Protein AF-A0A537MDG4-F1 (afdb_monomer_lite)

pLDDT: mean 89.57, std 8.46, range [41.25, 96.31]

Structure (mmCIF, N/CA/C/O backbone):
data_AF-A0A537MDG4-F1
#
_entry.id   AF-A0A537MDG4-F1
#
loop_
_atom_site.group_PDB
_atom_site.id
_atom_site.type_symbol
_atom_site.label_atom_id
_atom_site.label_alt_id
_atom_site.label_comp_id
_atom_site.label_asym_id
_atom_site.label_entity_id
_atom_site.label_seq_id
_atom_site.pdbx_PDB_ins_code
_atom_site.Cartn_x
_atom_site.Cartn_y
_atom_site.Cartn_z
_atom_site.occupancy
_atom_site.B_iso_or_equiv
_atom_site.auth_seq_id
_atom_site.auth_comp_id
_atom_site.auth_asym_id
_atom_site.auth_atom_id
_atom_site.pdbx_PDB_model_num
ATOM 1 N N . MET A 1 1 ? -14.289 5.688 -11.810 1.00 41.25 1 MET A N 1
ATOM 2 C CA . MET A 1 1 ? -13.758 4.357 -12.184 1.00 41.25 1 MET A CA 1
ATOM 3 C C . MET A 1 1 ? -12.251 4.478 -12.280 1.00 41.25 1 MET A C 1
ATOM 5 O O . MET A 1 1 ? -11.794 5.291 -13.070 1.00 41.25 1 MET A O 1
ATOM 9 N N . ASN A 1 2 ? -11.494 3.739 -11.467 1.00 52.84 2 ASN A N 1
ATOM 10 C CA . ASN A 1 2 ? -10.038 3.696 -11.605 1.00 52.84 2 ASN A CA 1
ATOM 11 C C . ASN A 1 2 ? -9.689 2.860 -12.851 1.00 52.84 2 ASN A C 1
ATOM 13 O O . ASN A 1 2 ? -10.137 1.717 -12.927 1.00 52.84 2 ASN A O 1
ATOM 17 N N . PRO A 1 3 ? -8.933 3.390 -13.829 1.00 59.31 3 PRO A N 1
ATOM 18 C CA . PRO A 1 3 ? -8.614 2.673 -15.066 1.00 59.31 3 PRO A CA 1
ATOM 19 C C . PRO A 1 3 ? -7.513 1.608 -14.897 1.00 59.31 3 PRO A C 1
ATOM 21 O O . PRO A 1 3 ? -7.143 0.957 -15.871 1.00 59.31 3 PRO A O 1
ATOM 24 N N . PHE A 1 4 ? -6.997 1.410 -13.680 1.00 67.81 4 PHE A N 1
ATOM 25 C CA . PHE A 1 4 ? -5.915 0.467 -13.378 1.00 67.81 4 PHE A CA 1
ATOM 26 C C . PHE A 1 4 ? -6.468 -0.826 -12.789 1.00 67.81 4 PHE A C 1
ATOM 28 O O . PHE A 1 4 ? -7.478 -0.818 -12.079 1.00 67.81 4 PHE A O 1
ATOM 35 N N . ARG A 1 5 ? -5.817 -1.948 -13.101 1.00 76.19 5 ARG A N 1
ATOM 36 C CA . ARG A 1 5 ? -6.295 -3.277 -12.692 1.00 76.19 5 ARG A CA 1
ATOM 37 C C . ARG A 1 5 ? -5.523 -3.841 -11.497 1.00 76.19 5 ARG A C 1
ATOM 39 O O . ARG A 1 5 ? -6.101 -4.598 -10.709 1.00 76.19 5 ARG A O 1
ATOM 46 N N . ASP A 1 6 ? -4.257 -3.464 -11.343 1.00 86.00 6 ASP A N 1
ATOM 47 C CA . ASP A 1 6 ? -3.342 -4.025 -10.350 1.00 86.00 6 ASP A CA 1
ATOM 48 C C . ASP A 1 6 ? -2.276 -3.026 -9.854 1.00 86.00 6 ASP A C 1
ATOM 50 O O . ASP A 1 6 ? -2.142 -1.905 -10.353 1.00 86.00 6 ASP A O 1
ATOM 54 N N . LEU A 1 7 ? -1.532 -3.430 -8.816 1.00 88.38 7 LEU A N 1
ATOM 55 C CA . LEU A 1 7 ? -0.461 -2.624 -8.224 1.00 88.38 7 LEU A CA 1
ATOM 56 C C . LEU A 1 7 ? 0.683 -2.334 -9.191 1.00 88.38 7 LEU A C 1
ATOM 58 O O . LEU A 1 7 ? 1.347 -1.318 -9.016 1.00 88.38 7 LEU A O 1
ATOM 62 N N . TYR A 1 8 ? 0.937 -3.196 -10.176 1.00 87.56 8 TYR A N 1
ATOM 63 C CA . TYR A 1 8 ? 2.010 -2.957 -11.136 1.00 87.56 8 TYR A CA 1
ATOM 64 C C . TYR A 1 8 ? 1.672 -1.755 -12.023 1.00 87.56 8 TYR A C 1
ATOM 66 O O . TYR A 1 8 ? 2.490 -0.846 -12.168 1.00 87.56 8 TYR A O 1
ATOM 74 N N . ASP A 1 9 ? 0.443 -1.694 -12.543 1.00 87.62 9 ASP A N 1
ATOM 75 C CA . ASP A 1 9 ? -0.046 -0.528 -13.284 1.00 87.62 9 ASP A CA 1
ATOM 76 C C . ASP A 1 9 ? 0.039 0.751 -12.441 1.00 87.62 9 ASP A C 1
ATOM 78 O O . ASP A 1 9 ? 0.450 1.801 -12.944 1.00 87.62 9 ASP A O 1
ATOM 82 N N . ALA A 1 10 ? -0.316 0.661 -11.154 1.00 87.25 10 ALA A N 1
ATOM 83 C CA . ALA A 1 10 ? -0.188 1.780 -10.228 1.00 87.25 10 ALA A CA 1
ATOM 84 C C . ALA A 1 10 ? 1.278 2.197 -10.038 1.00 87.25 10 ALA A C 1
ATOM 86 O O . ALA A 1 10 ? 1.575 3.381 -10.120 1.00 87.25 10 ALA A O 1
ATOM 87 N N . ALA A 1 11 ? 2.195 1.245 -9.855 1.00 88.44 11 ALA A N 1
ATOM 88 C CA . ALA A 1 11 ? 3.623 1.489 -9.656 1.00 88.44 11 ALA A CA 1
ATOM 89 C C . ALA A 1 11 ? 4.314 2.128 -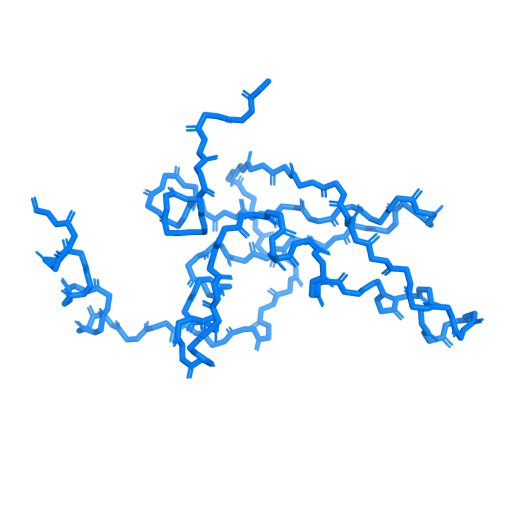10.871 1.00 88.44 11 ALA A C 1
ATOM 91 O O . ALA A 1 11 ? 5.290 2.857 -10.716 1.00 88.44 11 ALA A O 1
ATOM 92 N N . ILE A 1 12 ? 3.826 1.858 -12.085 1.00 88.19 12 ILE A N 1
ATOM 93 C CA . ILE A 1 12 ? 4.357 2.459 -13.315 1.00 88.19 12 ILE A CA 1
ATOM 94 C C . ILE A 1 12 ? 3.845 3.889 -13.518 1.00 88.19 12 ILE A C 1
ATOM 96 O O . ILE A 1 12 ? 4.553 4.709 -14.101 1.00 88.19 12 ILE A O 1
ATOM 100 N N . ARG A 1 13 ? 2.611 4.181 -13.092 1.00 82.25 13 ARG A N 1
ATOM 101 C CA . ARG A 1 13 ? 1.907 5.428 -13.436 1.00 82.25 13 ARG A CA 1
ATOM 102 C C . ARG A 1 13 ? 1.815 6.438 -12.294 1.00 82.25 13 ARG A C 1
ATOM 104 O O . ARG A 1 13 ? 1.602 7.613 -12.571 1.00 82.25 13 ARG A O 1
ATOM 111 N N . TYR A 1 14 ? 1.958 5.995 -11.049 1.00 77.50 14 TYR A N 1
ATOM 112 C CA . TYR A 1 14 ? 1.819 6.812 -9.846 1.00 77.50 14 TYR A CA 1
ATOM 113 C C . TYR A 1 14 ? 2.953 6.537 -8.866 1.00 77.50 14 TYR A C 1
ATOM 115 O O . TYR A 1 14 ? 3.434 5.410 -8.745 1.00 77.50 14 TYR A O 1
ATOM 123 N N . GLY A 1 15 ? 3.336 7.567 -8.112 1.00 83.12 15 GLY A N 1
ATOM 124 C CA . GLY A 1 15 ? 4.300 7.420 -7.026 1.00 83.12 15 GLY A CA 1
ATOM 125 C C . GLY A 1 15 ? 3.712 6.688 -5.816 1.00 83.12 15 GLY A C 1
ATOM 126 O O . GLY A 1 15 ? 4.396 5.872 -5.187 1.00 83.12 15 GLY A O 1
ATOM 127 N N . ALA A 1 16 ? 2.432 6.932 -5.505 1.00 91.69 16 ALA A N 1
ATOM 128 C CA . ALA A 1 16 ? 1.841 6.502 -4.245 1.00 91.69 16 ALA A CA 1
ATOM 129 C C . ALA A 1 16 ? 0.361 6.094 -4.321 1.00 91.69 16 ALA A C 1
ATOM 131 O O . ALA A 1 16 ? -0.395 6.457 -5.226 1.00 91.69 16 ALA A O 1
ATOM 132 N N . ILE A 1 17 ? -0.043 5.332 -3.305 1.00 92.81 17 ILE A N 1
ATOM 133 C CA . ILE A 1 17 ? -1.411 4.884 -3.054 1.00 92.81 17 ILE A CA 1
ATOM 134 C C . ILE A 1 17 ? -1.803 5.368 -1.664 1.00 92.81 17 ILE A C 1
ATOM 136 O O . ILE A 1 17 ? -1.108 5.097 -0.684 1.00 92.81 17 ILE A O 1
ATOM 140 N N . ARG A 1 18 ? -2.937 6.055 -1.566 1.00 94.69 18 ARG A N 1
ATOM 141 C CA . ARG A 1 18 ? -3.556 6.412 -0.293 1.00 94.69 18 ARG A CA 1
ATOM 142 C C . ARG A 1 18 ? -4.610 5.371 0.055 1.00 94.69 18 ARG A C 1
ATOM 144 O O . ARG A 1 18 ? -5.535 5.128 -0.718 1.00 94.69 18 ARG A O 1
ATOM 151 N N . LEU A 1 19 ? -4.460 4.770 1.228 1.00 94.31 19 LEU A N 1
ATOM 152 C CA . LEU A 1 19 ? -5.405 3.839 1.824 1.00 94.31 19 LEU A CA 1
ATOM 153 C C . LEU A 1 19 ? -6.193 4.568 2.907 1.00 94.31 19 LEU A C 1
ATOM 155 O O . LEU A 1 19 ? -5.603 5.009 3.891 1.00 94.31 19 LEU A O 1
ATOM 159 N N . THR A 1 20 ? -7.511 4.653 2.755 1.00 96.31 20 THR A N 1
ATOM 160 C CA . THR A 1 20 ? -8.395 5.245 3.766 1.00 96.31 20 THR A CA 1
ATOM 161 C C . THR A 1 20 ? -9.263 4.166 4.397 1.00 96.31 20 THR A C 1
ATOM 163 O O . THR A 1 20 ? -9.988 3.448 3.712 1.00 96.31 20 THR A O 1
ATOM 166 N N . CYS A 1 21 ? -9.221 4.039 5.721 1.00 96.12 21 CYS A N 1
ATOM 167 C CA . CYS A 1 21 ? -10.065 3.091 6.439 1.00 96.12 21 CYS A CA 1
ATOM 168 C C . CYS A 1 21 ? -11.551 3.445 6.274 1.00 96.12 21 CYS A C 1
ATOM 170 O O . CYS A 1 21 ? -11.971 4.560 6.586 1.00 96.12 21 CYS A O 1
ATOM 172 N N . CYS A 1 22 ? -12.373 2.473 5.876 1.00 94.56 22 CYS A N 1
ATOM 173 C CA . CYS A 1 22 ? -13.817 2.653 5.716 1.00 94.56 22 CYS A CA 1
ATOM 174 C C . CYS A 1 22 ? -14.565 2.875 7.047 1.00 94.56 22 CYS A C 1
ATOM 176 O O . CYS A 1 22 ? -15.709 3.323 7.034 1.00 94.56 22 CYS A O 1
ATOM 178 N N . ARG A 1 23 ? -13.929 2.592 8.197 1.00 94.12 23 ARG A N 1
ATOM 179 C CA . ARG A 1 23 ? -14.531 2.738 9.533 1.00 94.12 23 ARG A CA 1
ATOM 180 C C . ARG A 1 23 ? -14.055 3.981 10.279 1.00 94.12 23 ARG A C 1
ATOM 182 O O . ARG A 1 23 ? -14.866 4.838 10.599 1.00 94.12 23 ARG A O 1
ATOM 189 N N . CYS A 1 24 ? -12.756 4.079 10.567 1.00 94.81 24 CYS A N 1
ATOM 190 C CA . CYS A 1 24 ? -12.196 5.185 11.355 1.00 94.81 24 CYS A CA 1
ATOM 191 C C . CYS A 1 24 ? -11.668 6.348 10.504 1.00 94.81 24 CYS A C 1
ATOM 193 O O . CYS A 1 24 ? -11.165 7.315 11.063 1.00 94.81 24 CYS A O 1
ATOM 195 N N . ARG A 1 25 ? -11.731 6.246 9.166 1.00 95.31 25 ARG A N 1
ATOM 196 C CA . ARG A 1 25 ? -11.207 7.240 8.209 1.00 95.31 25 ARG A CA 1
ATOM 197 C C . ARG A 1 25 ? -9.711 7.546 8.336 1.00 95.31 25 ARG A C 1
ATOM 199 O O . ARG A 1 25 ? -9.231 8.439 7.648 1.00 95.31 25 ARG A O 1
ATOM 206 N N . HIS A 1 26 ? -8.963 6.780 9.134 1.00 94.75 26 HIS A N 1
ATOM 207 C CA . HIS A 1 26 ? -7.506 6.858 9.174 1.00 94.75 26 HIS A CA 1
ATOM 208 C C . HIS A 1 26 ? -6.921 6.636 7.778 1.00 94.75 26 HIS A C 1
ATOM 210 O O . HIS A 1 26 ? -7.353 5.725 7.063 1.00 94.75 26 HIS A O 1
ATOM 216 N N . GLN A 1 27 ? -5.939 7.459 7.422 1.00 94.94 27 GLN A N 1
ATOM 217 C CA . GLN A 1 27 ? -5.294 7.446 6.118 1.00 94.94 27 GLN A CA 1
ATOM 218 C C . GLN A 1 27 ? -3.834 7.034 6.249 1.00 94.94 27 GLN A C 1
ATOM 220 O O . GLN A 1 27 ? -3.138 7.446 7.173 1.00 94.94 27 GLN A O 1
ATOM 225 N N . THR A 1 28 ? -3.364 6.250 5.288 1.00 94.31 28 THR A N 1
ATOM 226 C CA . THR A 1 28 ? -1.950 5.907 5.150 1.00 94.31 28 THR A CA 1
ATOM 227 C C . THR A 1 28 ? -1.568 5.990 3.682 1.00 94.31 28 THR A C 1
ATOM 229 O O . THR A 1 28 ? -2.255 5.429 2.830 1.00 94.31 28 THR A O 1
ATOM 232 N N . ILE A 1 29 ? -0.477 6.686 3.384 1.00 94.81 29 ILE A N 1
ATOM 233 C CA . ILE A 1 29 ? 0.081 6.803 2.039 1.00 94.81 29 ILE A CA 1
ATOM 234 C C . ILE A 1 29 ? 1.289 5.876 1.941 1.00 94.81 29 ILE A C 1
ATOM 236 O O . ILE A 1 29 ? 2.208 5.950 2.756 1.00 94.81 29 ILE A O 1
ATOM 240 N N . VAL A 1 30 ? 1.279 5.002 0.941 1.00 94.06 30 VAL A N 1
ATOM 241 C CA . VAL A 1 30 ? 2.328 4.010 0.687 1.00 94.06 30 VAL A CA 1
ATOM 242 C C . VAL A 1 30 ? 2.859 4.168 -0.730 1.00 94.06 30 VAL A C 1
ATOM 244 O O . VAL A 1 30 ? 2.103 4.479 -1.650 1.00 94.06 30 VAL A O 1
ATOM 247 N N . SER A 1 31 ?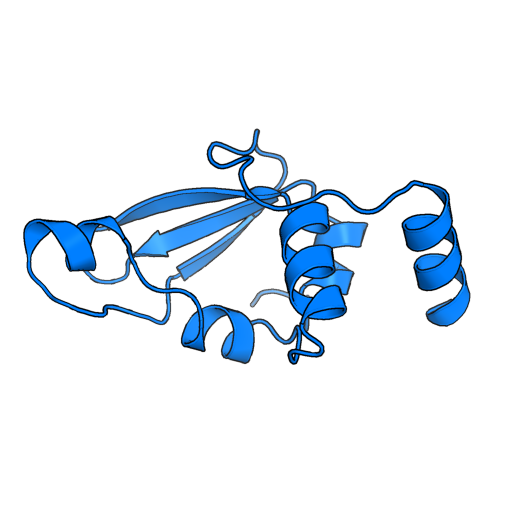 4.154 3.923 -0.927 1.00 93.69 31 SER A N 1
ATOM 248 C CA . SER A 1 31 ? 4.724 3.865 -2.277 1.00 93.69 31 SER A CA 1
ATOM 249 C C . SER A 1 31 ? 4.082 2.726 -3.069 1.00 93.69 31 SER A C 1
ATOM 251 O O . SER A 1 31 ? 4.037 1.582 -2.605 1.00 93.69 31 SER A O 1
ATOM 253 N N . ALA A 1 32 ? 3.619 3.026 -4.285 1.00 93.06 32 ALA A N 1
ATOM 254 C CA . ALA A 1 32 ? 3.026 2.026 -5.167 1.00 93.06 32 ALA A CA 1
ATOM 255 C C . ALA A 1 32 ? 4.054 0.949 -5.559 1.00 93.06 32 ALA A C 1
ATOM 257 O O . ALA A 1 32 ? 3.751 -0.245 -5.532 1.00 93.06 32 ALA A O 1
ATOM 258 N N . VAL A 1 33 ? 5.293 1.369 -5.843 1.00 92.81 33 VAL A N 1
ATOM 259 C CA . VAL A 1 33 ? 6.414 0.486 -6.201 1.00 92.81 33 VAL A CA 1
ATOM 260 C C . VAL A 1 33 ? 6.791 -0.429 -5.035 1.00 92.81 33 VAL A C 1
ATOM 262 O O . VAL A 1 33 ? 6.924 -1.640 -5.226 1.00 92.81 33 VAL A O 1
ATOM 265 N N . ALA A 1 34 ? 6.919 0.121 -3.822 1.00 93.62 34 ALA A N 1
ATOM 266 C CA . ALA A 1 34 ? 7.256 -0.669 -2.636 1.00 93.62 34 ALA A CA 1
ATOM 267 C C . ALA A 1 34 ? 6.161 -1.698 -2.313 1.00 93.62 34 ALA A C 1
ATOM 269 O O . ALA A 1 34 ? 6.445 -2.865 -2.030 1.00 93.62 34 ALA A O 1
ATOM 270 N N . LEU A 1 35 ? 4.891 -1.281 -2.392 1.00 93.62 35 LEU A N 1
ATOM 271 C CA . LEU A 1 35 ? 3.761 -2.163 -2.119 1.00 93.62 35 LEU A CA 1
ATOM 272 C C . LEU A 1 35 ? 3.661 -3.284 -3.160 1.00 93.62 35 LEU A C 1
ATOM 274 O O . LEU A 1 35 ? 3.490 -4.446 -2.787 1.00 93.62 35 LEU A O 1
ATOM 278 N N . TRP A 1 36 ? 3.810 -2.962 -4.448 1.00 93.56 36 TRP A N 1
ATOM 279 C CA . TRP A 1 36 ? 3.877 -3.967 -5.509 1.00 93.56 36 TRP A CA 1
ATOM 280 C C . TRP A 1 36 ? 4.995 -4.980 -5.239 1.00 93.56 36 TRP A C 1
ATOM 282 O O . TRP A 1 36 ? 4.746 -6.186 -5.248 1.00 93.56 36 TRP A O 1
ATOM 292 N N . TYR A 1 37 ? 6.207 -4.509 -4.935 1.00 94.06 37 TYR A N 1
ATOM 293 C CA . TYR A 1 37 ? 7.350 -5.391 -4.710 1.00 94.06 37 TYR A CA 1
ATOM 294 C C . TYR A 1 37 ? 7.140 -6.312 -3.508 1.00 94.06 37 TYR A C 1
ATOM 296 O O . TYR A 1 37 ? 7.454 -7.502 -3.573 1.00 94.06 37 TYR A O 1
ATOM 304 N N . TYR A 1 38 ? 6.539 -5.801 -2.432 1.00 94.31 38 TYR A N 1
ATOM 305 C CA . TYR A 1 38 ? 6.162 -6.616 -1.283 1.00 94.31 38 TYR A CA 1
ATOM 306 C C . TYR A 1 38 ? 5.200 -7.751 -1.671 1.00 94.31 38 TYR A C 1
ATOM 308 O O . TYR A 1 38 ? 5.431 -8.906 -1.306 1.00 94.31 38 TYR A O 1
ATOM 316 N N . TYR A 1 39 ? 4.159 -7.455 -2.455 1.00 93.88 39 TYR A N 1
ATOM 317 C CA . TYR A 1 39 ? 3.217 -8.469 -2.945 1.00 93.88 39 TYR A CA 1
ATOM 318 C C . TYR A 1 39 ? 3.897 -9.477 -3.873 1.00 93.88 39 TYR A C 1
ATOM 320 O O . TYR A 1 39 ? 3.697 -10.684 -3.719 1.00 93.88 39 TYR A O 1
ATOM 328 N N . HIS A 1 40 ? 4.754 -8.993 -4.771 1.00 92.00 40 HIS A N 1
ATOM 329 C CA . HIS A 1 40 ? 5.524 -9.817 -5.693 1.00 92.00 40 HIS A CA 1
ATOM 330 C C . HIS A 1 40 ? 6.442 -10.798 -4.947 1.00 92.00 40 HIS A C 1
ATOM 332 O O . HIS A 1 40 ? 6.387 -12.001 -5.193 1.00 92.00 40 HIS A O 1
ATOM 338 N N . LYS A 1 41 ? 7.218 -10.328 -3.958 1.00 93.06 41 LYS A N 1
ATOM 339 C CA . LYS A 1 41 ? 8.087 -11.189 -3.131 1.00 93.06 41 LYS A CA 1
ATOM 340 C C . LYS A 1 41 ? 7.302 -12.223 -2.320 1.00 93.06 41 LYS A C 1
ATOM 342 O O . LYS A 1 41 ? 7.835 -13.288 -2.019 1.00 93.06 41 LYS A O 1
ATOM 347 N N . LYS A 1 42 ? 6.053 -11.927 -1.954 1.00 92.38 42 LYS A N 1
ATOM 348 C CA . LYS A 1 42 ? 5.158 -12.867 -1.263 1.00 92.38 42 LYS A CA 1
ATOM 349 C C . LYS A 1 42 ? 4.401 -13.811 -2.206 1.00 92.38 42 LYS A C 1
ATOM 351 O O . LYS A 1 42 ? 3.705 -14.695 -1.711 1.00 92.38 42 LYS A O 1
ATOM 356 N N . GLY A 1 43 ? 4.511 -13.636 -3.526 1.00 91.69 43 GLY A N 1
ATOM 357 C CA . GLY A 1 43 ? 3.743 -14.402 -4.511 1.00 91.69 43 GLY A CA 1
ATOM 358 C C . GLY A 1 43 ? 2.233 -14.157 -4.419 1.00 91.69 43 GLY A C 1
ATOM 359 O O . GLY A 1 43 ? 1.438 -15.039 -4.736 1.00 91.69 43 GLY A O 1
ATOM 360 N N . TRP A 1 44 ? 1.816 -12.995 -3.913 1.00 93.56 44 TRP A N 1
ATOM 361 C CA . TRP A 1 44 ? 0.403 -12.652 -3.772 1.00 93.56 44 TRP A CA 1
ATOM 362 C C . TRP A 1 44 ? -0.143 -12.020 -5.049 1.00 93.56 44 TRP A C 1
ATOM 364 O O . TRP A 1 44 ? 0.571 -11.328 -5.768 1.00 93.56 44 TRP A O 1
ATOM 374 N N . ALA A 1 45 ? -1.441 -12.213 -5.294 1.00 91.19 45 ALA A N 1
ATOM 375 C CA . ALA A 1 45 ? -2.136 -11.507 -6.361 1.00 91.19 45 ALA A CA 1
ATOM 376 C C . ALA A 1 45 ? -2.138 -9.995 -6.081 1.00 91.19 45 ALA A C 1
ATOM 378 O O . ALA A 1 45 ? -2.554 -9.554 -5.009 1.00 91.19 45 ALA A O 1
ATOM 379 N N . ASP A 1 46 ? -1.706 -9.216 -7.065 1.00 90.31 46 ASP A N 1
ATOM 380 C CA . ASP A 1 46 ? -1.520 -7.762 -7.012 1.00 90.31 46 ASP A CA 1
ATOM 381 C C . ASP A 1 46 ? -2.747 -6.972 -7.506 1.00 90.31 46 ASP A C 1
ATOM 383 O O . ASP A 1 46 ? -2.719 -5.744 -7.571 1.00 90.31 46 ASP A O 1
ATOM 387 N N . ARG A 1 47 ? -3.861 -7.653 -7.809 1.00 91.44 47 ARG A N 1
ATOM 388 C CA . ARG A 1 47 ? -5.142 -7.010 -8.147 1.00 91.44 47 ARG A CA 1
ATOM 389 C C . ARG A 1 47 ? -5.641 -6.178 -6.971 1.00 91.44 47 ARG A C 1
ATOM 391 O O . ARG A 1 47 ? -5.703 -6.684 -5.851 1.00 91.44 47 ARG A O 1
ATOM 398 N N . PHE A 1 48 ? -6.124 -4.959 -7.214 1.00 90.12 48 PHE A N 1
ATOM 399 C CA . PHE A 1 48 ? -6.512 -4.050 -6.124 1.00 90.12 48 PHE A CA 1
ATOM 400 C C . PHE A 1 48 ? -7.522 -4.633 -5.147 1.00 90.12 48 PHE A C 1
ATOM 402 O O . PHE A 1 48 ? -7.381 -4.448 -3.945 1.00 90.12 48 PHE A O 1
ATOM 409 N N . ARG A 1 49 ? -8.508 -5.391 -5.627 1.00 90.00 49 ARG A N 1
ATOM 410 C CA . ARG A 1 49 ? -9.476 -6.032 -4.733 1.00 90.00 49 ARG A CA 1
ATOM 411 C C . ARG A 1 49 ? -8.801 -6.991 -3.750 1.00 90.00 49 ARG A C 1
ATOM 413 O O . ARG A 1 49 ? -9.174 -7.029 -2.585 1.00 90.00 49 ARG A O 1
ATOM 420 N N . GLU A 1 50 ? -7.795 -7.738 -4.195 1.00 91.88 50 GLU A N 1
ATOM 421 C CA . GLU A 1 50 ? -7.039 -8.649 -3.331 1.00 91.88 50 GLU A CA 1
ATOM 422 C C . GLU A 1 50 ? -6.114 -7.890 -2.376 1.00 91.88 50 GLU A C 1
ATOM 424 O O . GLU A 1 50 ? -6.012 -8.257 -1.204 1.00 91.88 50 GLU A O 1
ATOM 429 N N . VAL A 1 51 ? -5.540 -6.772 -2.826 1.00 92.31 51 VAL A N 1
ATOM 430 C CA . VAL A 1 51 ? -4.797 -5.845 -1.959 1.00 92.31 51 VAL A CA 1
ATOM 431 C C . VAL A 1 51 ? -5.696 -5.313 -0.845 1.00 92.31 51 VAL A C 1
ATOM 433 O O . VAL A 1 51 ? -5.377 -5.442 0.331 1.00 92.31 51 VAL A O 1
ATOM 436 N N . GLN A 1 52 ? -6.874 -4.801 -1.198 1.00 92.81 52 GLN A N 1
ATOM 437 C CA . GLN A 1 52 ? -7.897 -4.307 -0.273 1.00 92.81 52 GLN A CA 1
ATOM 438 C C . GLN A 1 52 ? -8.301 -5.350 0.777 1.00 92.81 52 GLN A C 1
ATOM 440 O O . GLN A 1 52 ? -8.463 -5.021 1.952 1.00 92.81 52 GLN A O 1
ATOM 445 N N . ARG A 1 53 ? -8.458 -6.614 0.367 1.00 92.75 53 ARG A N 1
ATOM 446 C CA . ARG A 1 53 ? -8.816 -7.720 1.271 1.00 92.75 53 ARG A CA 1
ATOM 447 C C . ARG A 1 53 ? -7.703 -8.063 2.254 1.00 92.75 53 ARG A C 1
ATOM 449 O O . ARG A 1 53 ? -7.990 -8.558 3.343 1.00 92.75 53 ARG A O 1
ATOM 456 N N . ARG A 1 54 ? -6.449 -7.832 1.874 1.00 93.38 54 ARG A N 1
ATOM 457 C CA . ARG A 1 54 ? -5.273 -8.097 2.710 1.00 93.38 54 ARG A CA 1
ATOM 458 C C . ARG A 1 54 ? -4.892 -6.902 3.581 1.00 93.38 54 ARG A C 1
ATOM 460 O O . ARG A 1 54 ? -4.344 -7.112 4.659 1.00 93.38 54 ARG A O 1
ATOM 467 N N . SER A 1 55 ? -5.226 -5.684 3.166 1.00 92.38 55 SER A N 1
ATOM 468 C CA . SER A 1 55 ? -4.990 -4.467 3.941 1.00 92.38 55 SER A CA 1
ATOM 469 C C . SER A 1 55 ? -5.908 -4.398 5.159 1.00 92.38 55 SER A C 1
ATOM 471 O O . SER A 1 55 ? -7.132 -4.384 5.029 1.00 92.38 55 SER A O 1
ATOM 473 N N . ILE A 1 56 ? -5.304 -4.337 6.346 1.00 94.19 56 ILE A N 1
ATOM 474 C CA . ILE A 1 56 ? -5.992 -4.186 7.632 1.00 94.19 56 ILE A CA 1
ATOM 475 C C . ILE A 1 56 ? -5.678 -2.798 8.190 1.00 94.19 56 ILE A C 1
ATOM 477 O O . ILE A 1 56 ? -4.532 -2.353 8.150 1.00 94.19 56 ILE A O 1
ATOM 481 N N . CYS A 1 57 ? -6.685 -2.119 8.738 1.00 95.12 57 CYS A N 1
ATOM 482 C CA . CYS A 1 57 ? -6.461 -0.877 9.464 1.00 95.12 57 CYS A CA 1
ATOM 483 C C . CYS A 1 57 ? -5.774 -1.163 10.807 1.00 95.12 57 CYS A C 1
ATOM 485 O O . CYS A 1 57 ? -6.387 -1.718 11.720 1.00 95.12 57 CYS A O 1
ATOM 487 N N . MET A 1 58 ? -4.513 -0.749 10.933 1.00 92.94 58 MET A N 1
ATOM 488 C CA . MET A 1 58 ? -3.736 -0.948 12.159 1.00 92.94 58 MET A CA 1
ATOM 489 C C . MET A 1 58 ? -4.311 -0.161 13.341 1.00 92.94 58 MET A C 1
ATOM 491 O O . MET A 1 58 ? -4.323 -0.682 14.447 1.00 92.94 58 MET A O 1
ATOM 495 N N . VAL A 1 59 ? -4.856 1.041 13.114 1.00 94.19 59 VAL A N 1
ATOM 496 C CA . VAL A 1 59 ? -5.495 1.849 14.171 1.00 94.19 59 VAL A CA 1
ATOM 497 C C . VAL A 1 59 ? -6.711 1.124 14.754 1.00 94.19 59 VAL A C 1
ATOM 499 O O . VAL A 1 59 ? -6.774 0.908 15.959 1.00 94.19 59 VAL A O 1
ATOM 502 N N . CYS A 1 60 ? -7.641 0.651 13.912 1.00 95.44 60 CYS A N 1
ATOM 503 C CA . CYS A 1 60 ? -8.789 -0.137 14.382 1.00 95.44 60 CYS A CA 1
ATOM 504 C C . CYS A 1 60 ? -8.359 -1.420 15.098 1.00 95.44 60 CYS A C 1
ATOM 506 O O . CYS A 1 60 ? -8.983 -1.814 16.083 1.00 95.44 60 CYS A O 1
ATOM 508 N N . TRP A 1 61 ? -7.297 -2.068 14.619 1.00 95.75 61 TRP A N 1
ATOM 509 C CA . TRP A 1 61 ? -6.829 -3.298 15.236 1.00 95.75 61 TRP A CA 1
ATOM 510 C C . TRP A 1 61 ? -6.205 -3.049 16.614 1.00 95.75 61 TRP A C 1
ATOM 512 O O . TRP A 1 61 ? -6.573 -3.740 17.560 1.00 95.75 61 TRP A O 1
ATOM 522 N N . TYR A 1 62 ? -5.322 -2.059 16.751 1.00 94.81 62 TYR A N 1
ATOM 523 C CA . TYR A 1 62 ? -4.653 -1.767 18.021 1.00 94.81 62 TYR A CA 1
ATOM 524 C C . TYR A 1 62 ? -5.571 -1.104 19.052 1.00 94.81 62 TYR A C 1
ATOM 526 O O . TYR A 1 62 ? -5.514 -1.470 20.220 1.00 94.81 62 TYR A O 1
ATOM 534 N N . GLU A 1 63 ? -6.426 -0.163 18.645 1.00 95.06 63 GLU A N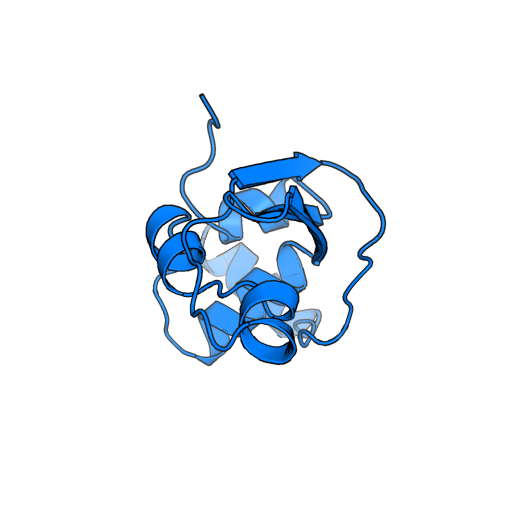 1
ATOM 535 C CA . GLU A 1 63 ? -7.271 0.586 19.588 1.00 95.06 63 GLU A CA 1
ATOM 536 C C . GLU A 1 63 ? -8.572 -0.139 19.946 1.00 95.06 63 GLU A C 1
ATOM 538 O O . GLU A 1 63 ? -9.115 0.068 21.028 1.00 95.06 63 GLU A O 1
ATOM 543 N N . ARG A 1 64 ? -9.114 -0.955 19.031 1.00 93.12 64 ARG A N 1
ATOM 5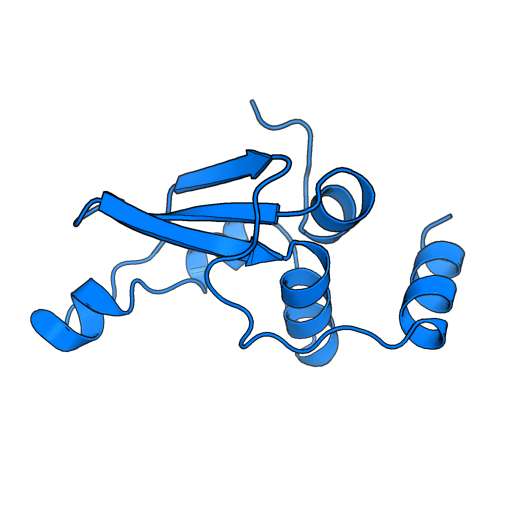44 C CA . ARG A 1 64 ? -10.460 -1.548 19.168 1.00 93.12 64 ARG A CA 1
ATOM 545 C C . ARG A 1 64 ? -10.479 -3.070 19.046 1.00 93.12 64 ARG A C 1
ATOM 547 O O . ARG A 1 64 ? -11.524 -3.676 19.243 1.00 93.12 64 ARG A O 1
ATOM 554 N N . GLY A 1 65 ? -9.359 -3.702 18.685 1.00 93.88 65 GLY A N 1
ATOM 555 C CA . GLY A 1 65 ? -9.307 -5.142 18.413 1.00 93.88 65 GLY A CA 1
ATOM 556 C C . GLY A 1 65 ? -9.989 -5.558 17.102 1.00 93.88 65 GLY A C 1
ATOM 557 O O . GLY A 1 65 ? -10.121 -6.750 16.827 1.00 93.88 65 GLY A O 1
ATOM 558 N N . GLU A 1 66 ? -10.404 -4.606 16.261 1.00 93.25 66 GLU A N 1
ATOM 559 C CA . GLU A 1 66 ? -11.195 -4.872 15.058 1.00 93.25 66 GLU A CA 1
ATOM 560 C C . GLU A 1 66 ? -10.319 -4.971 13.803 1.00 93.25 66 GLU A C 1
ATOM 562 O O . GLU A 1 66 ? -9.597 -4.043 13.436 1.00 93.25 66 GLU A O 1
ATOM 567 N N . ARG A 1 67 ? -10.438 -6.080 13.064 1.00 94.00 67 ARG A N 1
ATOM 568 C CA . ARG A 1 67 ? -9.741 -6.278 11.781 1.00 94.00 67 ARG A CA 1
ATOM 569 C C . ARG A 1 67 ? -10.531 -5.688 10.612 1.00 94.00 67 ARG A C 1
ATOM 571 O O . ARG A 1 67 ? -11.018 -6.420 9.749 1.00 94.00 67 ARG A O 1
ATOM 578 N N . VAL A 1 68 ? -10.645 -4.363 10.581 1.00 94.44 68 VAL A N 1
ATOM 579 C CA . VAL A 1 68 ? -11.290 -3.643 9.473 1.00 94.44 68 VAL A CA 1
ATOM 580 C C . VAL A 1 68 ? -10.426 -3.747 8.214 1.00 94.44 68 VAL A C 1
ATOM 582 O O . VAL A 1 68 ? -9.228 -3.466 8.251 1.00 94.44 68 VAL A O 1
ATOM 585 N N . ARG A 1 69 ? -11.042 -4.160 7.104 1.00 94.62 69 ARG A N 1
ATOM 586 C CA . ARG A 1 69 ? -10.417 -4.380 5.788 1.00 94.62 69 ARG A CA 1
ATOM 587 C C . ARG A 1 69 ? -11.130 -3.570 4.712 1.00 94.62 69 ARG A C 1
ATOM 589 O O . ARG A 1 69 ? -12.088 -2.865 5.012 1.00 94.62 69 ARG A O 1
ATOM 596 N N . MET A 1 70 ? -10.703 -3.736 3.459 1.00 93.81 70 MET A N 1
ATOM 597 C CA . MET A 1 70 ? -11.287 -3.068 2.294 1.00 93.81 70 MET A CA 1
ATOM 598 C C . MET A 1 70 ? -11.205 -1.535 2.412 1.00 93.81 70 MET A C 1
ATOM 600 O O . MET A 1 70 ? -12.240 -0.872 2.366 1.00 93.81 70 MET A O 1
ATOM 604 N N . PRO A 1 71 ? -10.002 -0.959 2.605 1.00 95.19 71 PRO A N 1
ATOM 605 C CA . PRO A 1 71 ? -9.858 0.490 2.597 1.00 95.19 71 PRO A CA 1
ATOM 606 C C . PRO A 1 71 ? -10.225 1.070 1.226 1.00 95.19 71 PRO A C 1
ATOM 608 O O . PRO A 1 71 ? -10.018 0.427 0.189 1.00 95.19 71 PRO A O 1
ATOM 611 N N . ASP A 1 72 ? -10.704 2.308 1.219 1.00 93.75 72 ASP A N 1
ATOM 612 C CA . ASP A 1 72 ? -10.792 3.093 -0.007 1.00 93.75 72 ASP A CA 1
ATOM 613 C C . ASP A 1 72 ? -9.369 3.309 -0.543 1.00 93.75 72 ASP A C 1
ATOM 615 O O . ASP A 1 72 ? -8.435 3.549 0.228 1.00 93.75 72 ASP A O 1
ATOM 619 N N . MET A 1 73 ? -9.205 3.177 -1.859 1.00 92.25 73 MET A N 1
ATOM 620 C CA . MET A 1 73 ? -7.918 3.302 -2.541 1.00 92.25 73 MET A CA 1
ATOM 621 C C . MET A 1 73 ? -7.946 4.470 -3.521 1.00 92.25 73 MET A C 1
ATOM 623 O O . MET A 1 73 ? -8.721 4.463 -4.481 1.00 92.25 73 MET A O 1
ATOM 627 N N . GLU A 1 74 ? -7.056 5.430 -3.299 1.00 91.69 74 GLU A N 1
ATOM 628 C CA . GLU A 1 74 ? -6.820 6.572 -4.181 1.00 91.69 74 GLU A CA 1
ATOM 629 C C . GLU A 1 74 ? -5.371 6.551 -4.683 1.00 91.69 74 GLU A C 1
ATOM 631 O O . GLU A 1 74 ? -4.461 6.129 -3.968 1.00 91.69 74 GLU A O 1
ATOM 636 N N . PHE A 1 75 ? -5.158 7.014 -5.914 1.00 89.81 75 PHE A N 1
ATOM 637 C CA . PHE A 1 75 ? -3.858 7.014 -6.592 1.00 89.81 75 PHE A CA 1
ATOM 638 C C . PHE A 1 75 ? -3.435 8.441 -6.903 1.00 89.81 75 PHE A C 1
ATOM 640 O O . PHE A 1 75 ? -4.262 9.252 -7.323 1.00 89.81 75 PHE A O 1
ATOM 647 N N . GLY A 1 76 ? -2.156 8.741 -6.712 1.00 87.56 76 GLY A N 1
ATOM 648 C CA . GLY A 1 76 ? -1.650 10.091 -6.896 1.00 87.56 76 GLY A CA 1
ATOM 649 C C . GLY A 1 76 ? -0.157 10.195 -6.649 1.00 87.56 76 GLY A C 1
ATOM 650 O O . GLY A 1 76 ? 0.527 9.203 -6.382 1.00 87.56 76 GLY A O 1
ATOM 651 N N . ASP A 1 77 ? 0.334 11.420 -6.769 1.00 85.94 77 ASP A N 1
ATOM 652 C CA . ASP A 1 77 ? 1.723 11.770 -6.507 1.00 85.94 77 ASP A CA 1
ATOM 653 C C . ASP A 1 77 ? 1.807 12.433 -5.130 1.00 85.94 77 ASP A C 1
ATOM 655 O O . ASP A 1 77 ? 1.665 13.646 -4.978 1.00 85.94 77 ASP A O 1
ATOM 659 N N . TRP A 1 78 ? 1.890 11.596 -4.098 1.00 90.19 78 TRP A N 1
ATOM 660 C CA . TRP A 1 78 ? 2.007 12.021 -2.707 1.00 90.19 78 TRP A CA 1
ATOM 661 C C . TRP A 1 78 ? 3.255 11.411 -2.092 1.00 90.19 78 TRP A C 1
ATOM 663 O O . TRP A 1 78 ? 3.636 10.289 -2.433 1.00 90.19 78 TRP A O 1
ATOM 673 N N . GLU A 1 79 ? 3.841 12.104 -1.124 1.00 87.50 79 GLU A N 1
ATOM 674 C CA . GLU A 1 79 ? 4.929 11.537 -0.339 1.00 87.50 79 GLU A CA 1
ATOM 675 C C . GLU A 1 79 ? 4.414 10.379 0.538 1.00 87.50 79 GLU A C 1
ATOM 677 O O . GLU A 1 79 ? 3.413 10.537 1.249 1.00 87.50 79 GLU A O 1
ATOM 682 N N . PRO A 1 80 ? 5.057 9.196 0.497 1.00 89.88 80 PRO A N 1
ATOM 683 C CA . PRO A 1 80 ? 4.682 8.078 1.350 1.00 89.88 80 PRO A CA 1
ATOM 684 C C . PRO A 1 80 ? 4.842 8.423 2.831 1.00 89.88 80 PRO A C 1
ATOM 686 O O . PRO A 1 80 ? 5.943 8.680 3.309 1.00 89.88 80 PRO A O 1
ATOM 689 N N . THR A 1 81 ? 3.743 8.350 3.579 1.00 90.25 81 THR A N 1
ATOM 690 C CA . THR A 1 81 ? 3.765 8.466 5.044 1.00 90.25 81 THR A CA 1
ATO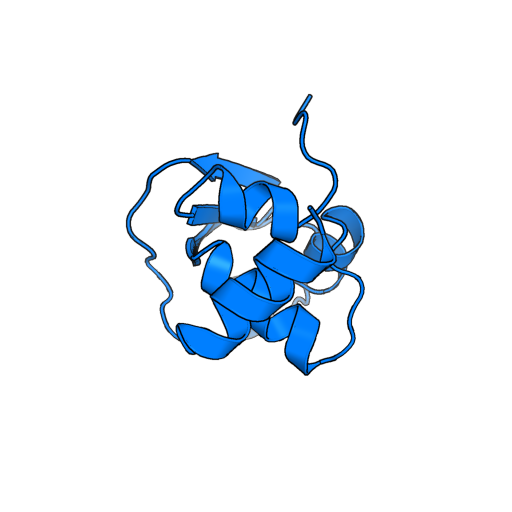M 691 C C . THR A 1 81 ? 4.266 7.184 5.703 1.00 90.25 81 THR A C 1
ATOM 693 O O . THR A 1 81 ? 4.719 7.205 6.842 1.00 90.25 81 THR A O 1
ATOM 696 N N . ASP A 1 82 ? 4.141 6.049 5.008 1.00 85.62 82 ASP A N 1
ATOM 697 C CA . ASP A 1 82 ? 4.607 4.746 5.467 1.00 85.62 82 ASP A CA 1
ATOM 698 C C . ASP A 1 82 ? 5.641 4.163 4.498 1.00 85.62 82 ASP A C 1
ATOM 700 O O . ASP A 1 82 ? 5.340 3.783 3.362 1.00 85.62 82 ASP A O 1
ATOM 704 N N . THR A 1 83 ? 6.877 4.087 4.986 1.00 86.00 83 THR A N 1
ATOM 705 C CA . THR A 1 83 ? 8.070 3.657 4.248 1.00 86.00 83 THR A CA 1
ATOM 706 C C . THR A 1 83 ? 8.572 2.278 4.680 1.00 86.00 83 THR A C 1
ATOM 708 O O . THR A 1 83 ? 9.670 1.874 4.311 1.00 86.00 83 THR A O 1
ATOM 711 N N . ARG A 1 84 ? 7.778 1.514 5.445 1.00 89.12 84 ARG A N 1
ATOM 712 C CA . ARG A 1 84 ? 8.188 0.193 5.961 1.00 89.12 84 ARG A CA 1
ATOM 713 C C . ARG A 1 84 ? 8.254 -0.898 4.889 1.00 89.12 84 ARG A C 1
ATOM 715 O O . ARG A 1 84 ? 8.787 -1.977 5.144 1.00 89.12 84 ARG A O 1
ATOM 722 N N . PHE A 1 85 ? 7.679 -0.658 3.713 1.00 88.50 85 PHE A N 1
ATOM 723 C CA . PHE A 1 85 ? 7.704 -1.616 2.613 1.00 88.50 85 PHE A CA 1
ATOM 724 C C . PHE A 1 85 ? 9.076 -1.625 1.926 1.00 88.50 85 PHE A C 1
ATOM 726 O O . PHE A 1 85 ? 9.629 -0.559 1.655 1.00 88.50 85 PHE A O 1
ATOM 733 N N . PRO A 1 86 ? 9.630 -2.809 1.609 1.00 90.25 86 PRO A N 1
ATOM 734 C CA . PRO A 1 86 ? 10.904 -2.892 0.915 1.00 90.25 86 PRO A CA 1
ATOM 735 C C . PRO A 1 86 ? 10.776 -2.327 -0.501 1.00 90.25 86 PRO A C 1
ATOM 737 O O . PRO A 1 86 ? 9.795 -2.589 -1.198 1.00 90.25 86 PRO A O 1
ATOM 740 N N . MET A 1 87 ? 11.798 -1.599 -0.942 1.00 91.50 87 MET A N 1
ATOM 741 C CA . MET A 1 87 ? 11.919 -1.172 -2.333 1.00 91.50 87 MET A CA 1
ATOM 742 C C . MET A 1 87 ? 12.617 -2.256 -3.166 1.00 91.50 87 MET A C 1
ATOM 744 O O . MET A 1 87 ? 13.559 -2.882 -2.671 1.00 91.50 87 MET A O 1
ATOM 748 N N . PRO A 1 88 ? 12.196 -2.484 -4.423 1.00 92.31 88 PRO A N 1
ATOM 749 C CA . PRO A 1 88 ? 12.943 -3.335 -5.338 1.00 92.31 88 PRO A CA 1
ATOM 750 C C . PRO A 1 88 ? 14.312 -2.725 -5.635 1.00 92.31 88 PRO A C 1
ATOM 752 O O . PRO A 1 88 ? 14.449 -1.503 -5.733 1.00 92.31 88 PRO A O 1
ATOM 755 N N . SER A 1 89 ? 15.313 -3.574 -5.867 1.00 92.62 89 SER A N 1
ATOM 756 C CA . SER A 1 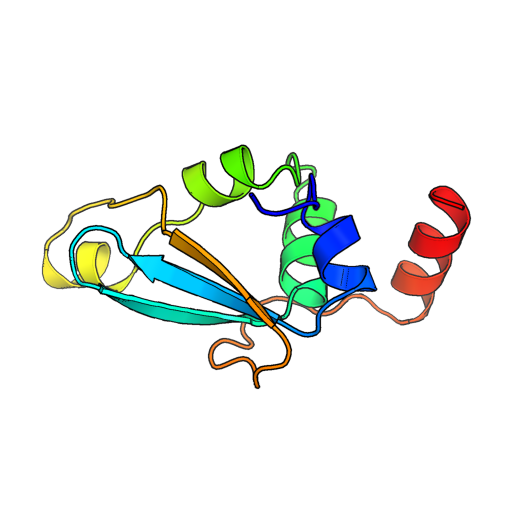89 ? 16.549 -3.106 -6.497 1.00 92.62 89 SER A CA 1
ATOM 757 C C . SER A 1 89 ? 16.275 -2.611 -7.922 1.00 92.62 89 SER A C 1
ATOM 759 O O . SER A 1 89 ? 15.333 -3.051 -8.589 1.00 92.62 89 SER A O 1
ATOM 761 N N . GLU A 1 90 ? 17.132 -1.726 -8.435 1.00 89.25 90 GLU A N 1
ATOM 762 C CA . GLU A 1 90 ? 16.993 -1.214 -9.803 1.00 89.25 90 GLU A CA 1
ATOM 763 C C . GLU A 1 90 ? 17.034 -2.346 -10.848 1.00 89.25 90 GLU A C 1
ATOM 765 O O . GLU A 1 90 ? 16.303 -2.311 -11.840 1.00 89.25 90 GLU A O 1
ATOM 770 N N . PHE A 1 91 ? 17.845 -3.383 -10.606 1.00 90.75 91 PHE A N 1
ATOM 771 C CA . PHE A 1 91 ? 17.929 -4.568 -11.460 1.00 90.75 91 PHE A CA 1
ATOM 772 C C . PHE A 1 91 ? 16.621 -5.362 -11.482 1.00 90.75 91 PHE A C 1
ATOM 774 O O . PHE A 1 91 ? 16.129 -5.676 -12.566 1.00 90.75 91 PHE A O 1
ATOM 781 N N . GLU A 1 92 ? 16.033 -5.648 -10.316 1.00 91.19 92 GLU A N 1
ATOM 782 C CA . GLU A 1 92 ? 14.743 -6.346 -10.226 1.00 91.19 92 GLU A CA 1
ATOM 783 C C . GLU A 1 92 ? 13.632 -5.538 -10.901 1.00 91.19 92 GLU A C 1
ATOM 785 O O . GLU A 1 92 ? 12.840 -6.088 -11.667 1.00 91.19 92 GLU A O 1
ATOM 790 N N . TRP A 1 93 ? 13.612 -4.221 -10.682 1.00 89.69 93 TRP A N 1
ATOM 791 C CA . TRP A 1 93 ? 12.617 -3.350 -11.297 1.00 89.69 93 TRP A CA 1
ATOM 792 C C . TRP A 1 93 ? 12.745 -3.309 -12.823 1.00 89.69 93 TRP A C 1
ATOM 794 O O . TRP A 1 93 ? 11.753 -3.448 -13.542 1.00 89.69 93 TRP A O 1
ATOM 804 N N . LYS A 1 94 ? 13.970 -3.183 -13.349 1.00 89.00 94 LYS A N 1
ATOM 805 C CA . LYS A 1 94 ? 14.228 -3.245 -14.797 1.00 89.00 94 LYS A CA 1
ATOM 806 C C . LYS A 1 94 ? 13.856 -4.604 -15.388 1.00 89.00 94 LYS A C 1
ATOM 808 O O . LYS A 1 94 ? 13.311 -4.641 -16.491 1.00 89.00 94 LYS A O 1
ATOM 813 N N . ALA A 1 95 ? 14.152 -5.701 -14.692 1.00 89.69 95 ALA A N 1
ATOM 814 C CA . ALA A 1 95 ? 13.829 -7.048 -15.150 1.00 89.69 95 ALA A CA 1
ATOM 815 C C . ALA A 1 95 ? 12.312 -7.253 -15.269 1.00 89.69 95 ALA A C 1
ATOM 817 O O . ALA A 1 95 ? 11.843 -7.699 -16.317 1.00 89.69 95 ALA A O 1
ATOM 818 N N . GLU A 1 96 ? 11.539 -6.845 -14.259 1.00 88.19 96 GLU A N 1
ATOM 819 C CA . GLU A 1 96 ? 10.078 -6.956 -14.316 1.00 88.19 96 GLU A CA 1
ATOM 820 C C . GLU A 1 96 ? 9.488 -6.087 -15.434 1.00 88.19 96 GLU A C 1
ATOM 822 O O . GLU A 1 96 ? 8.651 -6.551 -16.212 1.00 88.19 96 GLU A O 1
ATOM 827 N N . ARG A 1 97 ? 9.981 -4.851 -15.591 1.00 87.19 97 ARG A N 1
ATOM 828 C CA . ARG A 1 97 ? 9.548 -3.970 -16.685 1.00 87.19 97 ARG A CA 1
ATOM 829 C C . ARG A 1 97 ? 9.787 -4.573 -18.066 1.00 87.19 97 ARG A C 1
ATOM 831 O O . ARG A 1 97 ? 8.994 -4.325 -18.966 1.00 87.19 97 ARG A O 1
ATOM 838 N N . ARG A 1 98 ? 10.863 -5.347 -18.248 1.00 87.81 98 ARG A N 1
ATOM 839 C CA . ARG A 1 98 ? 11.134 -6.071 -19.501 1.00 87.81 98 ARG A CA 1
ATOM 840 C C . ARG A 1 98 ? 10.207 -7.266 -19.690 1.00 87.81 98 ARG A C 1
ATOM 842 O O . ARG A 1 98 ? 9.814 -7.527 -20.815 1.00 87.81 98 ARG A O 1
ATOM 849 N N . ARG A 1 99 ? 9.855 -7.976 -18.615 1.00 85.56 99 ARG A N 1
ATOM 850 C CA . ARG A 1 99 ? 8.965 -9.146 -18.664 1.00 85.56 99 ARG A CA 1
ATOM 851 C C . ARG A 1 99 ? 7.541 -8.794 -19.100 1.00 85.56 99 ARG A C 1
ATOM 853 O O . ARG A 1 99 ? 6.885 -9.614 -19.731 1.00 85.56 99 ARG A O 1
ATOM 860 N N . ARG A 1 100 ? 7.053 -7.611 -18.714 1.00 81.06 100 ARG A N 1
ATOM 861 C CA . ARG A 1 100 ? 5.681 -7.144 -18.985 1.00 81.06 100 ARG A CA 1
ATOM 862 C C . ARG A 1 100 ? 5.564 -6.197 -20.193 1.00 81.06 100 ARG A C 1
ATOM 864 O O . ARG A 1 100 ? 4.483 -5.652 -20.407 1.00 81.06 100 ARG A O 1
ATOM 871 N N . ARG A 1 101 ? 6.655 -5.964 -20.931 1.00 67.56 101 ARG A N 1
ATOM 872 C CA . ARG A 1 101 ? 6.676 -5.180 -22.177 1.00 67.56 101 ARG A CA 1
ATOM 873 C C . ARG A 1 101 ? 6.498 -6.098 -23.376 1.00 67.56 101 ARG A C 1
ATOM 875 O O . ARG A 1 101 ? 5.798 -5.660 -24.310 1.00 67.56 101 ARG A O 1
#

Secondary structure (DSSP, 8-state):
-----BHHHHHHH-SEEEEE-TTT--EEEEEHHHHHHHHHHTT---BHHHHHHH-B-HHHHHHH----B--EEEEES---SB--SPPPPHHHHHHHHHHT-

Sequence (101 aa):
MNPFRDLYDAAIRYGAIRLTCCRCRHQTIVSAVALWYYYHKKGWADRFREVQRRSICMVCWYERGERVRMPDMEFGDWEPTDTRFPMPSEFEWKAERRRRR

Foldseek 3Di:
DPPDFFLVSLLVPFQWKWFAFPPPRDIFIDGSQLLVVQCVVVVHGGGVVSVQQPDFDPCCCVVPVDRGTRTDIDTHHDDGPDPPGDHDDPVVVVVVVVVVD

Radius of gyration: 13.71 Å; chains: 1; bounding box: 32×26×42 Å